Protein AF-A0A6L2L1J0-F1 (afdb_monomer_lite)

pLDDT: mean 75.04, std 17.94, range [38.75, 93.62]

Structure (mmCIF, N/CA/C/O backbone):
data_AF-A0A6L2L1J0-F1
#
_entry.id   AF-A0A6L2L1J0-F1
#
loop_
_atom_site.group_PDB
_atom_site.id
_atom_site.type_symbol
_atom_site.label_atom_id
_atom_site.label_alt_id
_atom_site.label_comp_id
_atom_site.label_asym_id
_atom_site.label_entity_id
_atom_site.label_seq_id
_atom_site.pdbx_PDB_ins_code
_atom_site.Cartn_x
_atom_site.Cartn_y
_atom_site.Cartn_z
_atom_site.occupancy
_atom_site.B_iso_or_equiv
_atom_site.auth_seq_id
_atom_site.auth_comp_id
_atom_site.auth_asym_id
_atom_site.auth_atom_id
_atom_site.pdbx_PDB_model_num
ATOM 1 N N . MET A 1 1 ? 22.508 -18.328 -59.696 1.00 47.88 1 MET A N 1
ATOM 2 C CA . MET A 1 1 ? 23.261 -18.963 -58.590 1.00 47.88 1 MET A CA 1
ATOM 3 C C . MET A 1 1 ? 24.481 -18.071 -58.372 1.00 47.88 1 MET A C 1
ATOM 5 O O . MET A 1 1 ? 25.174 -17.855 -59.351 1.00 47.88 1 MET A O 1
ATOM 9 N N . ALA A 1 2 ? 24.740 -17.412 -57.247 1.00 44.81 2 ALA A N 1
ATOM 10 C CA . ALA A 1 2 ? 24.344 -17.639 -55.861 1.00 44.81 2 ALA A CA 1
ATOM 11 C C . ALA A 1 2 ? 24.122 -16.303 -55.111 1.00 44.81 2 ALA A C 1
ATOM 13 O O . ALA A 1 2 ? 24.665 -15.271 -55.503 1.00 44.81 2 ALA A O 1
ATOM 14 N N . GLU A 1 3 ? 23.305 -16.366 -54.061 1.00 53.66 3 GLU A N 1
ATOM 15 C CA . GLU A 1 3 ? 23.084 -15.342 -53.033 1.00 53.66 3 GLU A CA 1
ATOM 16 C C . GLU A 1 3 ? 24.254 -15.294 -52.037 1.00 53.66 3 GLU A C 1
ATOM 18 O O . GLU A 1 3 ? 24.782 -16.349 -51.697 1.00 53.66 3 GLU A O 1
ATOM 23 N N . THR A 1 4 ? 24.583 -14.106 -51.517 1.00 49.88 4 THR A N 1
ATOM 24 C CA . THR A 1 4 ? 25.320 -13.872 -50.250 1.00 49.88 4 THR A CA 1
ATOM 25 C C . THR A 1 4 ? 25.094 -12.404 -49.848 1.00 49.88 4 THR A C 1
ATOM 27 O O . THR A 1 4 ? 25.668 -11.509 -50.463 1.00 49.88 4 THR A O 1
ATOM 30 N N . ASN A 1 5 ? 23.994 -12.103 -49.156 1.00 54.25 5 ASN A N 1
ATOM 31 C CA . ASN A 1 5 ? 23.798 -12.030 -47.699 1.00 54.25 5 ASN A CA 1
ATOM 32 C C . ASN A 1 5 ? 24.216 -10.687 -47.066 1.00 54.25 5 ASN A C 1
ATOM 34 O O . ASN A 1 5 ? 25.383 -10.312 -46.988 1.00 54.25 5 ASN A O 1
ATOM 38 N N . GLU A 1 6 ? 23.188 -9.998 -46.583 1.00 61.09 6 GLU A N 1
ATOM 39 C CA . GLU A 1 6 ? 23.209 -8.897 -45.629 1.00 61.09 6 GLU A CA 1
ATOM 40 C C . GLU A 1 6 ? 24.067 -9.165 -44.379 1.00 61.09 6 GLU A C 1
ATOM 42 O O . GLU A 1 6 ? 24.075 -10.263 -43.821 1.00 61.09 6 GLU A O 1
ATOM 47 N N . ASN A 1 7 ? 24.738 -8.126 -43.876 1.00 53.38 7 ASN A N 1
ATOM 48 C CA . ASN A 1 7 ? 25.079 -8.059 -42.458 1.00 53.38 7 ASN A CA 1
ATOM 49 C C . ASN A 1 7 ? 24.956 -6.620 -41.944 1.00 53.38 7 ASN A C 1
ATOM 51 O O . ASN A 1 7 ? 25.785 -5.750 -42.210 1.00 53.38 7 ASN A O 1
ATOM 55 N N . THR A 1 8 ? 23.867 -6.416 -41.213 1.00 39.28 8 THR A N 1
ATOM 56 C CA . THR A 1 8 ? 23.485 -5.242 -40.436 1.00 39.28 8 THR A CA 1
ATOM 57 C C . THR A 1 8 ? 24.555 -4.885 -39.408 1.00 39.28 8 THR A C 1
ATOM 59 O O . THR A 1 8 ? 24.840 -5.648 -38.484 1.00 39.28 8 THR A O 1
ATOM 62 N N . THR A 1 9 ? 25.118 -3.682 -39.533 1.00 43.62 9 THR A N 1
ATOM 63 C CA . THR A 1 9 ? 25.989 -3.099 -38.511 1.00 43.62 9 THR A CA 1
ATOM 64 C C . THR A 1 9 ? 25.136 -2.713 -37.297 1.00 43.62 9 THR A C 1
ATOM 66 O O . THR A 1 9 ? 24.443 -1.699 -37.284 1.00 43.62 9 THR A O 1
ATOM 69 N N . ASN A 1 10 ? 25.131 -3.559 -36.270 1.00 59.09 10 ASN A N 1
ATOM 70 C CA . ASN A 1 10 ? 24.586 -3.195 -34.965 1.00 59.09 10 ASN A CA 1
ATOM 71 C C . ASN A 1 10 ? 25.626 -2.336 -34.218 1.00 59.09 10 ASN A C 1
ATOM 73 O O . ASN A 1 10 ? 26.818 -2.653 -34.282 1.00 59.09 10 ASN A O 1
ATOM 77 N N . PRO A 1 11 ? 25.227 -1.257 -33.518 1.00 64.38 11 PRO A N 1
ATOM 78 C CA . PRO A 1 11 ? 26.155 -0.488 -32.696 1.00 64.38 11 PRO A CA 1
ATOM 79 C C . PRO A 1 11 ? 26.689 -1.346 -31.534 1.00 64.38 11 PRO A C 1
ATOM 81 O O . PRO A 1 11 ? 26.034 -2.308 -31.121 1.00 64.38 11 PRO A O 1
ATOM 84 N N . PRO A 1 12 ? 27.874 -1.018 -30.991 1.00 56.94 12 PRO A N 1
ATOM 85 C CA . PRO A 1 12 ? 28.491 -1.799 -29.929 1.00 56.94 12 PRO A CA 1
ATOM 86 C C . PRO A 1 12 ? 27.585 -1.838 -28.693 1.00 56.94 12 PRO A C 1
ATOM 88 O O . PRO A 1 12 ? 27.210 -0.806 -28.136 1.00 56.94 12 PRO A O 1
ATOM 91 N N . ILE A 1 13 ? 27.245 -3.052 -28.259 1.00 61.97 13 ILE A N 1
ATOM 92 C CA . ILE A 1 13 ? 26.549 -3.297 -26.998 1.00 61.97 13 ILE A CA 1
ATOM 93 C C . ILE A 1 13 ? 27.536 -2.961 -25.876 1.00 61.97 13 ILE A C 1
ATOM 95 O O . ILE A 1 13 ? 28.484 -3.705 -25.625 1.00 61.97 13 ILE A O 1
ATOM 99 N N . ASN A 1 14 ? 27.337 -1.817 -25.218 1.00 53.44 14 ASN A N 1
ATOM 100 C CA . ASN A 1 14 ? 28.071 -1.479 -24.002 1.00 53.44 14 ASN A CA 1
ATOM 101 C C . ASN A 1 14 ? 27.849 -2.581 -22.950 1.00 53.44 14 ASN A C 1
ATOM 103 O O . ASN A 1 14 ? 26.707 -3.011 -22.766 1.00 53.44 14 ASN A O 1
ATOM 107 N N . PRO A 1 15 ? 28.894 -3.030 -22.231 1.00 49.56 15 PRO A N 1
ATOM 108 C CA . PRO A 1 15 ? 28.739 -4.048 -21.204 1.00 49.56 15 PRO A CA 1
ATOM 109 C C . PRO A 1 15 ? 27.812 -3.515 -20.111 1.00 49.56 15 PRO A C 1
ATOM 111 O O . PRO A 1 15 ? 28.134 -2.555 -19.406 1.00 49.56 15 PRO A O 1
ATOM 114 N N . LEU A 1 16 ? 26.639 -4.136 -19.991 1.00 48.97 16 LEU A N 1
ATOM 115 C CA . LEU A 1 16 ? 25.694 -3.888 -18.915 1.00 48.97 16 LEU A CA 1
ATOM 116 C C . LEU A 1 16 ? 26.420 -4.217 -17.602 1.00 48.97 16 LEU A C 1
ATOM 118 O O . LEU A 1 16 ? 26.650 -5.382 -17.278 1.00 48.97 16 LEU A O 1
ATOM 122 N N . LYS A 1 17 ? 26.861 -3.181 -16.880 1.00 50.66 17 LYS A N 1
ATOM 123 C CA . LYS A 1 17 ? 27.432 -3.307 -15.535 1.00 50.66 17 LYS A CA 1
ATOM 124 C C . LYS A 1 17 ? 26.506 -4.207 -14.706 1.00 50.66 17 LYS A C 1
ATOM 126 O O . LYS A 1 17 ? 25.293 -4.012 -14.807 1.00 50.66 17 LYS A O 1
ATOM 131 N N . PRO A 1 18 ? 27.022 -5.136 -13.878 1.00 46.62 18 PRO A N 1
ATOM 132 C CA . PRO A 1 18 ? 26.177 -5.924 -12.994 1.00 46.62 18 PRO A CA 1
ATOM 133 C C . PRO A 1 18 ? 25.345 -4.966 -12.140 1.00 46.62 18 PRO A C 1
ATOM 135 O O . PRO A 1 18 ? 25.873 -4.304 -11.243 1.00 46.62 18 PRO A O 1
ATOM 138 N N . GLN A 1 19 ? 24.056 -4.828 -12.457 1.00 46.53 19 GLN A N 1
ATOM 139 C CA . GLN A 1 19 ? 23.119 -4.248 -11.514 1.00 46.53 19 GLN A CA 1
ATOM 140 C C . GLN A 1 19 ? 23.124 -5.209 -10.337 1.00 46.53 19 GLN A C 1
ATOM 142 O O . GLN A 1 19 ? 22.737 -6.370 -10.471 1.00 46.53 19 GLN A O 1
ATOM 147 N N . ALA A 1 20 ? 23.645 -4.743 -9.204 1.00 51.09 20 ALA A N 1
ATOM 148 C CA . ALA A 1 20 ? 23.486 -5.458 -7.956 1.00 51.09 20 ALA A CA 1
ATOM 149 C C . ALA A 1 20 ? 21.991 -5.776 -7.792 1.00 51.09 20 ALA A C 1
ATOM 151 O O . ALA A 1 20 ? 21.167 -4.917 -8.131 1.00 51.09 20 ALA A O 1
ATOM 152 N N . PRO A 1 21 ? 21.615 -6.964 -7.290 1.00 48.66 21 PRO A N 1
ATOM 153 C CA . PRO A 1 21 ? 20.246 -7.179 -6.862 1.00 48.66 21 PRO A CA 1
ATOM 154 C C . PRO A 1 21 ? 19.958 -6.094 -5.828 1.00 48.66 21 PRO A C 1
ATOM 156 O O . PRO A 1 21 ? 20.534 -6.093 -4.739 1.00 48.66 21 PRO A O 1
ATOM 159 N N . HIS A 1 22 ? 19.145 -5.108 -6.201 1.00 46.38 22 HIS A N 1
ATOM 160 C CA . HIS A 1 22 ? 18.672 -4.105 -5.271 1.00 46.38 22 HIS A CA 1
ATOM 161 C C . HIS A 1 22 ? 17.748 -4.859 -4.325 1.00 46.38 22 HIS A C 1
ATOM 163 O O . HIS A 1 22 ? 16.572 -5.090 -4.587 1.00 46.38 22 HIS A O 1
ATOM 169 N N . THR A 1 23 ? 18.314 -5.355 -3.235 1.00 38.75 23 THR A N 1
ATOM 170 C CA . THR A 1 23 ? 17.551 -5.960 -2.165 1.00 38.75 23 THR A CA 1
ATOM 171 C C . THR A 1 23 ? 16.608 -4.880 -1.637 1.00 38.75 23 THR A C 1
ATOM 173 O O . THR A 1 23 ? 16.996 -3.974 -0.899 1.00 38.75 23 THR A O 1
ATOM 176 N N . LEU A 1 24 ? 15.330 -4.985 -2.017 1.00 50.09 24 LEU A N 1
ATOM 177 C CA . LEU A 1 24 ? 14.199 -4.166 -1.551 1.00 50.09 24 LEU A CA 1
ATOM 178 C C . LEU A 1 24 ? 13.988 -4.241 -0.017 1.00 50.09 24 LEU A C 1
ATOM 180 O O . LEU A 1 24 ? 13.020 -3.701 0.522 1.00 50.09 24 LEU A O 1
ATOM 184 N N . SER A 1 25 ? 14.888 -4.906 0.715 1.00 47.19 25 SER A N 1
ATOM 185 C CA . SER A 1 25 ? 14.905 -5.033 2.172 1.00 47.19 25 SER A CA 1
ATOM 186 C C . SER A 1 25 ? 15.333 -3.756 2.906 1.00 47.19 25 SER A C 1
ATOM 188 O O . SER A 1 25 ? 15.108 -3.664 4.111 1.00 47.19 25 SER A O 1
ATOM 190 N N . THR A 1 26 ? 15.933 -2.771 2.224 1.00 41.66 26 THR A N 1
ATOM 191 C CA . THR A 1 26 ? 16.548 -1.601 2.892 1.00 41.66 26 THR A CA 1
ATOM 192 C C . THR A 1 26 ? 15.639 -0.378 3.003 1.00 41.66 26 THR A C 1
ATOM 194 O O . THR A 1 26 ? 15.875 0.464 3.873 1.00 41.66 26 THR A O 1
ATOM 197 N N . ILE A 1 27 ? 14.566 -0.270 2.208 1.00 56.31 27 ILE A N 1
ATOM 198 C CA . ILE A 1 27 ? 13.597 0.818 2.387 1.00 56.31 27 ILE A CA 1
ATOM 199 C C . ILE A 1 27 ? 12.826 0.526 3.676 1.00 56.31 27 ILE A C 1
ATOM 201 O O . ILE A 1 27 ? 11.771 -0.110 3.681 1.00 56.31 27 ILE A O 1
ATOM 205 N N . LYS A 1 28 ? 13.362 0.985 4.813 1.00 53.09 28 LYS A N 1
ATOM 206 C CA . LYS A 1 28 ? 12.541 1.177 6.000 1.00 53.09 28 LYS A CA 1
ATOM 207 C C . LYS A 1 28 ? 11.405 2.087 5.532 1.00 53.09 28 LYS A C 1
ATOM 209 O O . LYS A 1 28 ? 11.6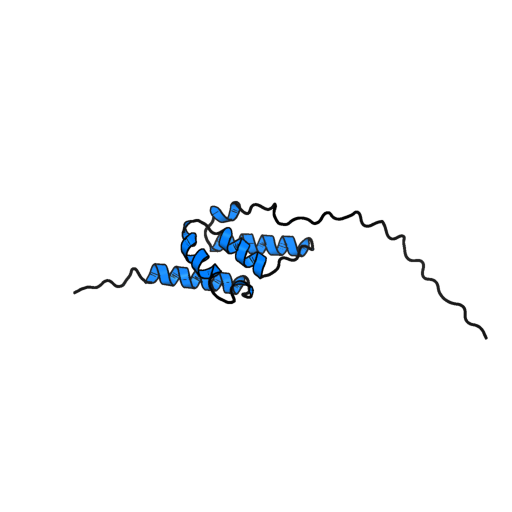58 3.172 5.014 1.00 53.09 28 LYS A O 1
ATOM 214 N N . LEU A 1 29 ? 10.168 1.664 5.759 1.00 61.91 29 LEU A N 1
ATOM 215 C CA . LEU A 1 29 ? 8.964 2.474 5.590 1.00 61.91 29 LEU A CA 1
ATOM 216 C C . LEU A 1 29 ? 8.549 3.084 6.950 1.00 61.91 29 LEU A C 1
ATOM 218 O O . LEU A 1 29 ? 7.413 2.886 7.380 1.00 61.91 29 LEU A O 1
ATOM 222 N N . PRO A 1 30 ? 9.419 3.801 7.707 1.00 53.06 30 PRO A N 1
ATOM 223 C CA . PRO A 1 30 ? 9.017 4.360 8.993 1.00 53.06 30 PRO A CA 1
ATOM 224 C C . PRO A 1 30 ? 8.001 5.492 8.806 1.00 53.06 30 PRO A C 1
ATOM 226 O O . PRO A 1 30 ? 7.384 5.916 9.778 1.00 53.06 30 PRO A O 1
ATOM 229 N N . ILE A 1 31 ? 7.832 5.981 7.573 1.00 56.12 31 ILE A N 1
ATOM 230 C CA . ILE A 1 31 ? 7.042 7.168 7.265 1.00 56.12 31 ILE A CA 1
ATOM 231 C C . ILE A 1 31 ? 5.538 6.896 7.413 1.00 56.12 31 ILE A C 1
ATOM 233 O O . ILE A 1 31 ? 4.820 7.753 7.915 1.00 56.12 31 ILE A O 1
ATOM 237 N N . LEU A 1 32 ? 5.078 5.680 7.100 1.00 64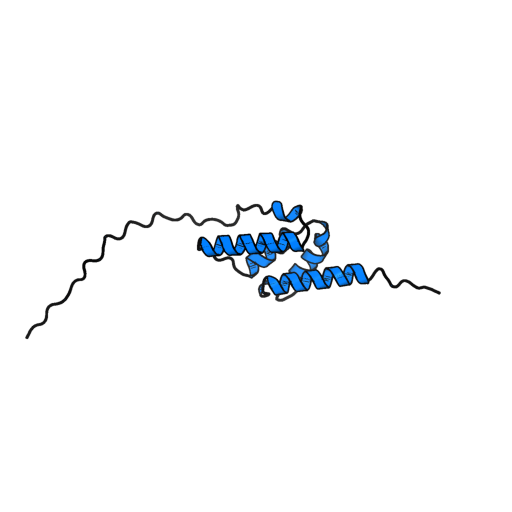.38 32 LEU A N 1
ATOM 238 C CA . LEU A 1 32 ? 3.671 5.296 7.267 1.00 64.38 32 LEU A CA 1
ATOM 239 C C . LEU A 1 32 ? 3.242 5.169 8.737 1.00 64.38 32 LEU A C 1
ATOM 241 O O . LEU A 1 32 ? 2.071 5.349 9.047 1.00 64.38 32 LEU A O 1
ATOM 245 N N . LYS A 1 33 ? 4.174 4.940 9.674 1.00 61.69 33 LYS A N 1
ATOM 246 C CA . LYS A 1 33 ? 3.836 4.743 11.097 1.00 61.69 33 LYS A CA 1
ATOM 247 C C . LYS A 1 33 ? 3.295 5.996 11.790 1.00 61.69 33 LYS A C 1
ATOM 249 O O . LYS A 1 33 ? 2.724 5.878 12.872 1.00 61.69 33 LYS A O 1
ATOM 254 N N . LYS A 1 34 ? 3.523 7.182 11.215 1.00 66.50 34 LYS A N 1
ATOM 255 C CA . LYS A 1 34 ? 3.098 8.474 11.780 1.00 66.50 34 LYS A CA 1
ATOM 256 C C . LYS A 1 34 ? 1.822 9.026 11.144 1.00 66.50 34 LYS A C 1
ATOM 258 O O . LYS A 1 34 ? 1.280 10.003 11.649 1.00 66.50 34 LYS A O 1
ATOM 263 N N . GLU A 1 35 ? 1.360 8.442 10.044 1.00 73.81 35 GLU A N 1
ATOM 264 C CA . GLU A 1 35 ? 0.280 8.986 9.222 1.00 73.81 35 GLU A CA 1
ATOM 265 C C . GLU A 1 35 ? -0.944 8.060 9.261 1.00 73.81 35 GLU A C 1
ATOM 267 O O . GLU A 1 35 ? -0.809 6.848 9.402 1.00 73.81 35 GLU A O 1
ATOM 272 N N . GLY A 1 36 ? -2.155 8.621 9.188 1.00 82.06 36 GLY A N 1
ATOM 273 C CA . GLY A 1 36 ? -3.393 7.830 9.168 1.00 82.06 36 GLY A CA 1
ATOM 274 C C . GLY A 1 36 ? -3.536 6.987 7.894 1.00 82.06 36 GLY A C 1
ATOM 275 O O . GLY A 1 36 ? -2.836 7.224 6.912 1.00 82.06 36 GLY A O 1
ATOM 276 N N . LEU A 1 37 ? -4.480 6.035 7.892 1.00 87.75 37 LEU A N 1
ATOM 277 C CA . LEU A 1 37 ? -4.656 5.050 6.813 1.00 87.75 37 LEU A CA 1
ATOM 278 C C . LEU A 1 37 ? -4.713 5.683 5.412 1.00 87.75 37 LEU A C 1
ATOM 280 O O . LEU A 1 37 ? -4.025 5.218 4.511 1.00 87.75 37 LEU A O 1
ATOM 284 N N . HIS A 1 38 ? -5.506 6.744 5.234 1.00 89.19 38 HIS A N 1
ATOM 285 C CA . HIS A 1 38 ? -5.699 7.396 3.934 1.00 89.19 38 HIS A CA 1
ATOM 286 C C . HIS A 1 38 ? -4.404 8.011 3.384 1.00 89.19 38 HIS A C 1
ATOM 288 O O . HIS A 1 38 ? -3.954 7.642 2.307 1.00 89.19 38 HIS A O 1
ATOM 294 N N . LYS A 1 39 ? -3.732 8.848 4.181 1.00 88.38 39 LYS A N 1
ATOM 295 C CA . LYS A 1 39 ? -2.456 9.458 3.782 1.00 88.38 39 LYS A CA 1
ATOM 296 C C . LYS A 1 39 ? -1.352 8.409 3.586 1.00 88.38 39 LYS A C 1
ATOM 298 O O . LYS A 1 39 ? -0.510 8.539 2.699 1.00 88.38 39 LYS A O 1
ATOM 303 N N . GLY A 1 40 ? -1.371 7.359 4.408 1.00 89.12 40 GLY A N 1
ATOM 304 C CA . GLY A 1 40 ? -0.487 6.210 4.260 1.00 89.12 40 GLY A CA 1
ATOM 305 C C . GLY A 1 40 ? -0.679 5.505 2.916 1.00 89.12 40 GLY A C 1
ATOM 306 O O . GLY A 1 40 ? 0.304 5.232 2.231 1.00 89.12 40 GLY A O 1
ATOM 307 N N . TYR A 1 41 ? -1.929 5.264 2.521 1.00 90.75 41 TYR A N 1
ATOM 308 C CA . TYR A 1 41 ? -2.280 4.676 1.230 1.00 90.75 41 TYR A CA 1
ATOM 309 C C . TYR A 1 41 ? -1.768 5.528 0.056 1.00 90.75 41 TYR A C 1
ATOM 311 O O . TYR A 1 41 ? -1.042 4.996 -0.783 1.00 90.75 41 TYR A O 1
ATOM 319 N N . ASP A 1 42 ? -2.010 6.846 0.052 1.00 90.81 42 ASP A N 1
ATOM 320 C CA . ASP A 1 42 ? -1.561 7.740 -1.033 1.00 90.81 42 ASP A CA 1
ATOM 321 C C . ASP A 1 42 ? -0.034 7.707 -1.213 1.00 90.81 42 ASP A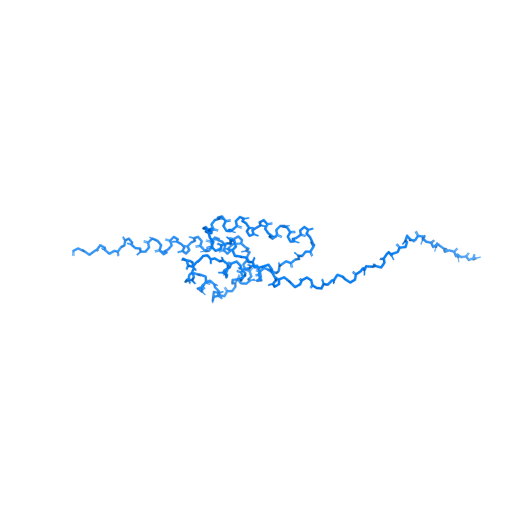 C 1
ATOM 323 O O . ASP A 1 42 ? 0.497 7.646 -2.325 1.00 90.81 42 ASP A O 1
ATOM 327 N N . ARG A 1 43 ? 0.708 7.708 -0.098 1.00 90.12 43 ARG A N 1
ATOM 328 C CA . ARG A 1 43 ? 2.174 7.608 -0.123 1.00 90.12 43 ARG A CA 1
ATOM 329 C C . ARG A 1 43 ? 2.657 6.250 -0.597 1.00 90.12 43 ARG A C 1
ATOM 331 O O . ARG A 1 43 ? 3.669 6.194 -1.288 1.00 90.12 43 ARG A O 1
ATOM 338 N N . PHE A 1 44 ? 1.984 5.170 -0.212 1.00 90.19 44 PHE A N 1
ATOM 339 C CA . PHE A 1 44 ? 2.363 3.832 -0.651 1.00 90.19 44 PHE A CA 1
ATOM 340 C C . PHE A 1 44 ? 2.113 3.655 -2.153 1.00 90.19 44 PHE A C 1
ATOM 342 O O . PHE A 1 44 ? 3.007 3.188 -2.849 1.00 90.19 44 PHE A O 1
ATOM 349 N N . GLN A 1 45 ? 0.979 4.137 -2.668 1.00 90.25 45 GLN A N 1
ATOM 350 C CA . GLN A 1 45 ? 0.698 4.198 -4.108 1.00 90.25 45 GLN A CA 1
ATOM 351 C C . GLN A 1 45 ? 1.769 4.992 -4.867 1.00 90.25 45 GLN A C 1
ATOM 353 O O . GLN A 1 45 ? 2.327 4.518 -5.855 1.00 90.25 45 GLN A O 1
ATOM 358 N N . SER A 1 46 ? 2.141 6.172 -4.358 1.00 90.88 46 SER A N 1
ATOM 359 C CA . SER A 1 46 ? 3.223 6.965 -4.953 1.00 90.88 46 SER A CA 1
ATOM 360 C C . SER A 1 46 ? 4.564 6.217 -4.970 1.00 90.88 46 SER A C 1
ATOM 362 O O . SER A 1 46 ? 5.326 6.351 -5.926 1.00 90.88 46 SER A O 1
ATOM 364 N N . LEU A 1 47 ? 4.861 5.412 -3.944 1.00 89.31 47 LEU A N 1
ATOM 365 C CA . LEU A 1 47 ? 6.065 4.577 -3.907 1.00 89.31 47 LEU A CA 1
ATOM 366 C C . LEU A 1 47 ? 6.005 3.427 -4.916 1.00 89.31 47 LEU A C 1
ATOM 368 O O . LEU A 1 47 ? 7.004 3.177 -5.583 1.00 89.31 47 LEU A O 1
ATOM 372 N N . LEU A 1 48 ? 4.861 2.751 -5.053 1.00 88.38 48 LEU A N 1
ATOM 373 C CA . LEU A 1 48 ? 4.677 1.699 -6.058 1.00 88.38 48 LEU A CA 1
ATOM 374 C C . LEU A 1 48 ? 4.875 2.253 -7.475 1.00 88.38 48 LEU A C 1
ATOM 376 O O . LEU A 1 48 ? 5.640 1.683 -8.246 1.00 88.38 48 LEU A O 1
ATOM 380 N N . SER A 1 49 ? 4.293 3.419 -7.769 1.00 89.81 49 SER A N 1
ATOM 381 C CA . SER A 1 49 ? 4.467 4.105 -9.057 1.00 89.81 49 SER A CA 1
ATOM 382 C C . SER A 1 49 ? 5.928 4.500 -9.328 1.00 89.81 49 SER A C 1
ATOM 384 O O . SER A 1 49 ? 6.428 4.336 -10.444 1.00 89.81 49 SER A O 1
ATOM 386 N N . GLN A 1 50 ? 6.657 4.967 -8.307 1.00 89.12 50 GLN A N 1
ATOM 387 C CA . GLN A 1 50 ? 8.093 5.243 -8.432 1.00 89.12 50 GLN A CA 1
ATOM 388 C C . GLN A 1 50 ? 8.892 3.969 -8.729 1.00 89.12 50 GLN A C 1
ATOM 390 O O . GLN A 1 50 ? 9.750 3.981 -9.609 1.00 89.12 50 GLN A O 1
ATOM 395 N N . LEU A 1 51 ? 8.614 2.871 -8.022 1.00 88.12 51 LEU A N 1
ATOM 396 C CA . LEU A 1 51 ? 9.303 1.595 -8.231 1.00 88.12 51 LEU A CA 1
ATOM 397 C C . LEU A 1 51 ? 9.064 1.056 -9.644 1.00 88.12 51 LEU A C 1
ATOM 399 O O . LEU A 1 51 ? 10.029 0.701 -10.321 1.00 88.12 51 LEU A O 1
ATOM 403 N N . GLU A 1 52 ? 7.822 1.100 -10.122 1.00 87.94 52 GLU A N 1
ATOM 404 C CA . GLU A 1 52 ? 7.462 0.702 -11.484 1.00 87.94 52 GLU A CA 1
ATOM 405 C C . GLU A 1 52 ? 8.216 1.530 -12.536 1.00 87.94 52 GLU A C 1
ATOM 407 O O . GLU A 1 52 ? 8.811 0.974 -13.459 1.00 87.94 52 GLU A O 1
ATOM 412 N N . THR A 1 53 ? 8.304 2.849 -12.336 1.00 89.56 53 THR A N 1
ATOM 413 C CA . THR A 1 53 ? 9.051 3.757 -13.228 1.00 89.56 53 THR A CA 1
ATOM 414 C C . THR A 1 53 ? 10.554 3.441 -13.262 1.00 89.56 53 THR A C 1
ATOM 416 O O . THR A 1 53 ? 11.210 3.622 -14.287 1.00 89.56 53 THR A O 1
ATOM 419 N N . HIS A 1 54 ? 11.115 2.937 -12.160 1.00 88.31 54 HIS A N 1
ATOM 420 C CA . HIS A 1 54 ? 12.516 2.517 -12.061 1.00 88.31 54 HIS A CA 1
ATOM 421 C C . HIS A 1 54 ? 12.758 1.053 -12.481 1.00 88.31 54 HIS A C 1
ATOM 423 O O . HIS A 1 54 ? 13.879 0.559 -12.345 1.00 88.31 54 HIS A O 1
ATOM 429 N N . GLY A 1 55 ? 11.740 0.360 -13.003 1.00 85.19 55 GLY A N 1
ATOM 430 C CA . GLY A 1 55 ? 11.830 -1.037 -13.439 1.00 85.19 55 GLY A CA 1
ATOM 431 C C . GLY A 1 55 ? 11.828 -2.057 -12.296 1.00 85.19 55 GLY A C 1
ATOM 432 O O . GLY A 1 55 ? 12.098 -3.236 -12.526 1.00 85.19 55 GLY A O 1
ATOM 433 N N . ALA A 1 56 ? 11.524 -1.628 -11.070 1.00 86.62 56 ALA A N 1
ATOM 434 C CA . ALA A 1 56 ? 11.345 -2.505 -9.924 1.00 86.62 56 ALA A CA 1
ATOM 435 C C . ALA A 1 56 ? 9.867 -2.905 -9.821 1.00 86.62 56 ALA A C 1
ATOM 437 O O . ALA A 1 56 ? 9.025 -2.134 -9.367 1.00 86.62 56 ALA A O 1
ATOM 438 N N . CYS A 1 57 ? 9.546 -4.131 -10.234 1.00 81.94 57 CYS A N 1
ATOM 439 C CA . CYS A 1 57 ? 8.216 -4.691 -10.018 1.00 81.94 57 CYS A CA 1
ATOM 440 C C . CYS A 1 57 ? 8.088 -5.191 -8.572 1.00 81.94 57 CYS A C 1
ATOM 442 O O . CYS A 1 57 ? 8.955 -5.918 -8.079 1.00 81.94 57 CYS A O 1
ATOM 444 N N . VAL A 1 58 ? 7.003 -4.813 -7.895 1.00 86.62 58 VAL A N 1
ATOM 445 C CA . VAL A 1 58 ? 6.648 -5.327 -6.568 1.00 86.62 58 VAL A CA 1
ATOM 446 C C . VAL A 1 58 ? 5.490 -6.299 -6.740 1.00 86.62 58 VAL A C 1
ATOM 448 O O . VAL A 1 58 ? 4.473 -5.956 -7.337 1.00 86.62 58 VAL A O 1
ATOM 451 N N . SER A 1 59 ? 5.638 -7.515 -6.217 1.00 90.69 59 SER A N 1
ATOM 452 C CA . SER A 1 59 ? 4.530 -8.471 -6.189 1.00 90.69 59 SER A CA 1
ATOM 453 C C . SER A 1 59 ? 3.393 -7.932 -5.322 1.00 90.69 59 SER A C 1
ATOM 455 O O . SER A 1 59 ? 3.650 -7.337 -4.275 1.00 90.69 59 SER A O 1
ATOM 457 N N . ILE A 1 60 ? 2.149 -8.194 -5.726 1.00 90.00 60 ILE A N 1
ATOM 458 C CA . ILE A 1 60 ? 0.942 -7.830 -4.968 1.00 90.00 60 ILE A CA 1
ATOM 459 C C . ILE A 1 60 ? 1.055 -8.304 -3.515 1.00 90.00 60 ILE A C 1
ATOM 461 O O . ILE A 1 60 ? 0.803 -7.536 -2.589 1.00 90.00 60 ILE A O 1
ATOM 465 N N . GLU A 1 61 ? 1.535 -9.530 -3.320 1.00 91.25 61 GLU A N 1
ATOM 466 C CA . GLU A 1 61 ? 1.718 -10.098 -1.990 1.00 91.25 61 GLU A CA 1
ATOM 467 C C . GLU A 1 61 ? 2.707 -9.282 -1.140 1.00 91.25 61 GLU A C 1
ATOM 469 O O . GLU A 1 61 ? 2.408 -8.833 -0.032 1.00 91.25 61 GLU A O 1
ATOM 474 N N . ASP A 1 62 ? 3.887 -8.995 -1.692 1.00 89.69 62 ASP A N 1
ATOM 475 C CA . ASP A 1 62 ? 4.918 -8.239 -0.978 1.00 89.69 62 ASP A CA 1
ATOM 476 C C . ASP A 1 62 ? 4.459 -6.800 -0.678 1.00 89.69 62 ASP A C 1
ATOM 478 O O . ASP A 1 62 ? 4.691 -6.286 0.421 1.00 89.69 62 ASP A O 1
ATOM 482 N N . ALA A 1 63 ? 3.735 -6.172 -1.609 1.00 90.00 63 ALA A N 1
ATOM 483 C CA . ALA A 1 63 ? 3.116 -4.865 -1.414 1.00 90.00 63 ALA A CA 1
ATOM 484 C C . ALA A 1 63 ? 2.106 -4.887 -0.253 1.00 90.00 63 ALA A C 1
ATOM 486 O O . ALA A 1 63 ? 2.193 -4.055 0.659 1.00 90.00 63 ALA A O 1
ATOM 487 N N . ASN A 1 64 ? 1.202 -5.867 -0.239 1.00 91.88 64 ASN A N 1
ATOM 488 C CA . ASN A 1 64 ? 0.151 -6.007 0.766 1.00 91.88 64 ASN A CA 1
ATOM 489 C C . ASN A 1 64 ? 0.740 -6.257 2.161 1.00 91.88 64 ASN A C 1
ATOM 491 O O . ASN A 1 64 ? 0.410 -5.544 3.118 1.00 91.88 64 ASN A O 1
ATOM 495 N N . GLN A 1 65 ? 1.688 -7.188 2.286 1.00 90.31 65 GLN A N 1
ATOM 496 C CA . GLN A 1 65 ? 2.353 -7.478 3.560 1.00 90.31 65 GLN A CA 1
ATOM 497 C C . GLN A 1 65 ? 3.167 -6.284 4.071 1.00 90.31 65 GLN A C 1
ATOM 499 O O . GLN A 1 65 ? 3.106 -5.942 5.262 1.00 90.31 65 GLN A O 1
ATOM 504 N N . LYS A 1 66 ? 3.915 -5.604 3.189 1.00 89.56 66 LYS A N 1
ATOM 505 C CA . LYS A 1 66 ? 4.681 -4.402 3.560 1.00 89.56 66 LYS A CA 1
ATOM 506 C C . LYS A 1 66 ? 3.766 -3.281 4.021 1.00 89.56 66 LYS A C 1
ATOM 508 O O . LYS A 1 66 ? 4.090 -2.631 5.019 1.00 89.56 66 LYS A O 1
ATOM 513 N N . PHE A 1 67 ? 2.638 -3.065 3.353 1.00 90.19 67 PHE A N 1
ATOM 514 C CA . PHE A 1 67 ? 1.671 -2.054 3.755 1.00 90.19 67 PHE A CA 1
ATOM 515 C C . PHE A 1 67 ? 1.068 -2.370 5.124 1.00 90.19 67 PHE A C 1
ATOM 517 O O . PHE A 1 67 ? 1.190 -1.551 6.037 1.00 90.19 67 PHE A O 1
ATOM 524 N N . LEU A 1 68 ? 0.547 -3.587 5.324 1.00 91.00 68 LEU A N 1
ATOM 525 C CA . LEU A 1 68 ? -0.033 -4.030 6.599 1.00 91.00 68 LEU A CA 1
ATOM 526 C C . LEU A 1 68 ? 0.959 -3.936 7.769 1.00 91.00 68 LEU A C 1
ATOM 528 O O . LEU A 1 68 ? 0.575 -3.576 8.884 1.00 91.00 68 LEU A O 1
ATOM 532 N N . ARG A 1 69 ? 2.247 -4.213 7.526 1.00 88.81 69 ARG A N 1
ATOM 533 C CA . ARG A 1 69 ? 3.322 -4.074 8.527 1.00 88.81 69 ARG A CA 1
ATOM 534 C C . ARG A 1 69 ? 3.722 -2.620 8.798 1.00 88.81 69 ARG A C 1
ATOM 536 O O . ARG A 1 69 ? 4.289 -2.326 9.853 1.00 88.81 69 ARG A O 1
ATOM 543 N N . SER A 1 70 ? 3.469 -1.730 7.844 1.00 86.81 70 SER A N 1
ATOM 544 C CA . SER A 1 70 ? 3.815 -0.309 7.927 1.00 86.81 70 SER A CA 1
ATOM 545 C C . SER A 1 70 ? 2.706 0.544 8.541 1.00 86.81 70 SER A C 1
ATOM 547 O O . SER A 1 70 ? 2.963 1.703 8.874 1.00 86.81 70 SER A O 1
ATOM 549 N N . LEU A 1 71 ? 1.510 -0.022 8.731 1.00 88.56 71 LEU A N 1
ATOM 550 C CA . LEU A 1 71 ? 0.398 0.656 9.384 1.00 88.56 71 LEU A CA 1
ATOM 551 C C . LEU A 1 71 ? 0.759 1.115 10.817 1.00 88.56 71 LEU A C 1
ATOM 553 O O . LEU A 1 71 ? 1.546 0.457 11.510 1.00 88.56 71 LEU A O 1
ATOM 557 N N . PRO A 1 72 ? 0.177 2.234 11.292 1.00 86.50 72 PRO A N 1
ATOM 558 C CA . PRO A 1 72 ? 0.333 2.693 12.671 1.00 86.50 72 PRO A CA 1
ATOM 559 C C . PRO A 1 72 ? -0.129 1.658 13.704 1.00 86.50 72 PRO A C 1
ATOM 561 O O . PRO A 1 72 ? -0.969 0.805 13.425 1.00 86.50 72 PRO A O 1
ATOM 564 N N . SER A 1 73 ? 0.353 1.785 14.945 1.00 85.44 73 SER A N 1
ATOM 565 C CA . SER A 1 73 ? 0.008 0.859 16.041 1.00 85.44 73 SER A CA 1
ATOM 566 C C . SER A 1 73 ? -1.503 0.746 16.302 1.00 85.44 73 SER A C 1
ATOM 568 O O . SER A 1 73 ? -1.990 -0.330 16.647 1.00 85.44 73 SER A O 1
ATOM 570 N N . SER A 1 74 ? -2.266 1.820 16.059 1.00 85.75 74 SER A N 1
ATOM 571 C CA . SER A 1 74 ? -3.734 1.830 16.159 1.00 85.75 74 SER A CA 1
ATOM 572 C C . SER A 1 74 ? -4.431 0.841 15.214 1.00 85.75 74 SER A C 1
ATOM 574 O O . SER A 1 74 ? -5.573 0.473 15.459 1.00 85.75 74 SER A O 1
ATOM 576 N N . TRP A 1 75 ? -3.739 0.368 14.176 1.00 88.88 75 TRP A N 1
ATOM 577 C CA . TRP A 1 75 ? -4.227 -0.621 13.215 1.00 88.88 75 TRP A CA 1
ATOM 578 C C . TRP A 1 75 ? -3.648 -2.021 13.440 1.00 88.88 75 TRP A C 1
ATOM 580 O O . TRP A 1 75 ? -3.927 -2.917 12.652 1.00 88.88 75 TRP A O 1
ATOM 590 N N . SER A 1 76 ? -2.848 -2.241 14.488 1.00 87.31 76 SER A N 1
ATOM 591 C CA . SER A 1 76 ? -2.136 -3.510 14.723 1.00 87.31 76 SER A CA 1
ATOM 592 C C . SER A 1 76 ? -3.054 -4.738 14.790 1.00 87.31 76 SER A C 1
ATOM 594 O O . SER A 1 76 ? -2.721 -5.787 14.239 1.00 87.31 76 SER A O 1
ATOM 596 N N . GLN A 1 77 ? -4.228 -4.608 15.411 1.00 87.62 77 GLN A N 1
ATOM 597 C CA . GLN A 1 77 ? -5.212 -5.690 15.484 1.00 87.62 77 GLN A CA 1
ATOM 598 C C . GLN A 1 77 ? -5.858 -5.965 14.120 1.00 87.62 77 GLN A C 1
ATOM 600 O O . GLN A 1 77 ? -5.942 -7.115 13.696 1.00 87.62 77 GLN A O 1
ATOM 605 N N . ILE A 1 78 ? -6.269 -4.913 13.407 1.00 89.31 78 ILE A N 1
ATOM 606 C CA . ILE A 1 78 ? -6.879 -5.032 12.075 1.00 89.31 78 ILE A CA 1
ATOM 607 C C . ILE A 1 78 ? -5.856 -5.601 11.083 1.00 89.31 78 ILE A C 1
ATOM 609 O O . ILE A 1 78 ? 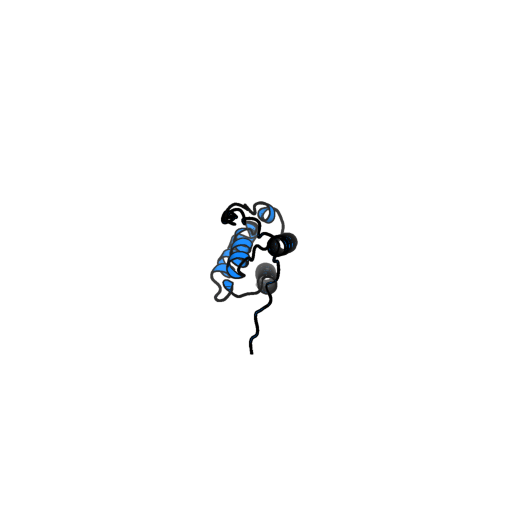-6.189 -6.477 10.291 1.00 89.31 78 ILE A O 1
ATOM 613 N N . SER A 1 79 ? -4.593 -5.170 11.161 1.00 89.75 79 SER A N 1
ATOM 614 C CA . SER A 1 79 ? -3.528 -5.681 10.299 1.00 89.75 79 SER A CA 1
ATOM 615 C C . SER A 1 79 ? -3.231 -7.151 10.574 1.00 89.75 79 SER A C 1
ATOM 617 O O . SER A 1 79 ? -3.038 -7.909 9.630 1.00 89.75 79 SER A O 1
ATOM 619 N N . LEU A 1 80 ? -3.249 -7.586 11.839 1.00 90.12 80 LEU A N 1
ATOM 620 C CA . LEU A 1 80 ? -3.115 -8.999 12.194 1.00 90.12 80 LEU A CA 1
ATOM 621 C C . LEU A 1 80 ? -4.250 -9.843 11.598 1.00 90.12 80 LEU A C 1
ATOM 623 O O . LEU A 1 80 ? -3.963 -10.870 10.992 1.00 90.12 80 LEU A O 1
ATOM 627 N N . ILE A 1 81 ? -5.501 -9.391 11.722 1.00 89.44 81 ILE A N 1
ATOM 628 C CA . ILE A 1 81 ? -6.680 -10.079 11.167 1.00 89.44 81 ILE A CA 1
ATOM 629 C C . ILE A 1 81 ? -6.614 -10.140 9.636 1.00 89.44 81 ILE A C 1
ATOM 631 O O . ILE A 1 81 ? -6.906 -11.172 9.039 1.00 89.44 81 ILE A O 1
ATOM 635 N N . MET A 1 82 ? -6.214 -9.049 8.981 1.00 90.25 82 MET A N 1
ATOM 636 C CA . MET A 1 82 ? -6.107 -9.023 7.522 1.00 90.25 82 MET A CA 1
ATOM 637 C C . MET A 1 82 ? -5.008 -9.953 7.011 1.00 90.25 82 MET A C 1
ATOM 639 O O . MET A 1 82 ? -5.237 -10.645 6.028 1.00 90.25 82 MET A O 1
ATOM 643 N N . ARG A 1 83 ? -3.862 -10.048 7.701 1.00 90.00 83 ARG A N 1
ATOM 644 C CA . ARG A 1 83 ? -2.789 -10.990 7.332 1.00 90.00 83 ARG A CA 1
ATOM 645 C C . ARG A 1 83 ? -3.192 -12.461 7.445 1.00 90.00 83 ARG A C 1
ATOM 647 O O . ARG A 1 83 ? -2.567 -13.295 6.809 1.00 90.00 83 ARG A O 1
ATOM 654 N N . THR A 1 84 ? -4.178 -12.800 8.276 1.00 87.62 84 THR A N 1
ATOM 655 C CA . THR A 1 84 ? -4.669 -14.183 8.403 1.00 87.62 84 THR A CA 1
ATOM 656 C C . THR A 1 84 ? -5.852 -14.478 7.482 1.00 87.62 84 THR A C 1
ATOM 658 O O . THR A 1 84 ? -6.295 -15.625 7.407 1.00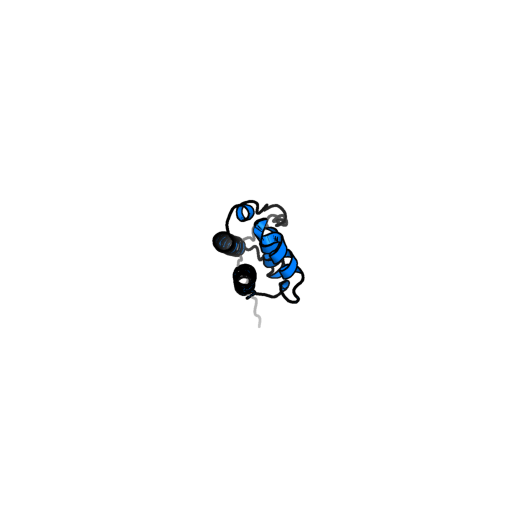 87.62 84 THR A O 1
ATOM 661 N N . LYS A 1 85 ? -6.380 -13.469 6.777 1.00 87.50 85 LYS A N 1
ATOM 662 C CA . LYS A 1 85 ? -7.502 -13.632 5.855 1.00 87.50 85 LYS A CA 1
ATOM 663 C C . LYS A 1 85 ? -7.018 -14.323 4.570 1.00 87.50 85 LYS A C 1
ATOM 665 O O . LYS A 1 85 ? -6.097 -13.822 3.925 1.00 87.50 85 LYS A O 1
ATOM 670 N N . PRO A 1 86 ? -7.651 -15.430 4.145 1.00 87.12 86 PRO A N 1
ATOM 671 C CA . PRO A 1 86 ? -7.269 -16.100 2.909 1.00 87.12 86 PRO A CA 1
ATOM 672 C C . PRO A 1 86 ? -7.482 -15.173 1.707 1.00 87.12 86 PRO A C 1
ATOM 674 O O . PRO A 1 86 ? -8.501 -14.486 1.614 1.00 87.12 86 PRO A O 1
ATOM 677 N N . GLY A 1 87 ? -6.508 -15.160 0.797 1.00 88.38 87 GLY A N 1
ATOM 678 C CA . GLY A 1 87 ? -6.544 -14.358 -0.425 1.00 88.38 87 GLY A CA 1
ATOM 679 C C . GLY A 1 87 ? -6.081 -12.911 -0.266 1.00 88.38 87 GLY A C 1
ATOM 680 O O . GLY A 1 87 ? -6.043 -12.208 -1.272 1.00 88.38 87 GLY A O 1
ATOM 681 N N . VAL A 1 88 ? -5.685 -12.462 0.936 1.00 90.00 88 VAL A N 1
ATOM 682 C CA . VAL A 1 88 ? -5.136 -11.105 1.132 1.00 90.00 88 VAL A CA 1
ATOM 683 C C . VAL A 1 88 ? -3.930 -10.840 0.224 1.00 90.00 88 VAL A C 1
ATOM 685 O O . VAL A 1 88 ? -3.812 -9.757 -0.335 1.00 90.00 88 VAL A O 1
ATOM 688 N N . ASP A 1 89 ? -3.131 -11.869 -0.026 1.00 89.38 89 ASP A N 1
ATOM 689 C CA . ASP A 1 89 ? -1.940 -11.860 -0.879 1.00 89.38 89 ASP A CA 1
ATOM 690 C C . ASP A 1 89 ? -2.254 -11.679 -2.376 1.00 89.38 89 ASP A C 1
ATOM 692 O O . ASP A 1 89 ? -1.395 -11.318 -3.178 1.00 89.38 89 ASP A O 1
ATOM 696 N N . THR A 1 90 ? -3.508 -11.936 -2.758 1.00 92.69 90 THR A N 1
ATOM 697 C CA . THR A 1 90 ? -4.008 -11.834 -4.138 1.00 92.69 90 THR A CA 1
ATOM 698 C C . THR A 1 90 ? -4.874 -10.602 -4.373 1.00 92.69 90 THR A C 1
ATOM 700 O O . THR A 1 90 ? -5.214 -10.303 -5.516 1.00 92.69 90 THR A O 1
ATOM 703 N N . LEU A 1 91 ? -5.255 -9.892 -3.306 1.00 93.12 91 LEU A N 1
ATOM 704 C CA . LEU A 1 91 ? -6.078 -8.693 -3.414 1.00 93.12 91 LEU A CA 1
ATOM 705 C C . LEU A 1 91 ? -5.304 -7.579 -4.100 1.00 93.12 91 LEU A C 1
ATOM 707 O O . LEU A 1 91 ? -4.147 -7.330 -3.761 1.00 93.12 91 LEU A O 1
ATOM 711 N N . SER A 1 92 ? -5.979 -6.840 -4.980 1.00 91.75 92 SER A N 1
ATOM 712 C CA . SER A 1 92 ? -5.433 -5.569 -5.437 1.00 91.75 92 SER A CA 1
ATOM 713 C C . SER A 1 92 ? -5.197 -4.644 -4.240 1.00 91.75 92 SER A C 1
ATOM 715 O O . SER A 1 92 ? -5.849 -4.749 -3.191 1.00 91.75 92 SER A O 1
ATOM 717 N N . PHE A 1 93 ? -4.259 -3.715 -4.395 1.00 90.94 93 PHE A N 1
ATOM 718 C CA . PHE A 1 93 ? -3.946 -2.776 -3.326 1.00 90.94 93 PHE A CA 1
ATOM 719 C C . PHE A 1 93 ? -5.167 -1.919 -2.934 1.00 90.94 93 PHE A C 1
ATOM 721 O O . PHE A 1 93 ? -5.377 -1.618 -1.757 1.00 90.94 93 PHE A O 1
ATOM 728 N N . ASP A 1 94 ? -6.024 -1.600 -3.907 1.00 92.00 94 ASP A N 1
ATOM 729 C CA . ASP A 1 94 ? -7.277 -0.870 -3.700 1.00 92.00 94 ASP A CA 1
ATOM 730 C C . ASP A 1 94 ? -8.304 -1.690 -2.919 1.00 92.00 94 ASP A C 1
ATOM 732 O O . ASP A 1 94 ? -8.918 -1.189 -1.973 1.00 92.00 94 ASP A O 1
ATOM 736 N N . ASP A 1 95 ? -8.460 -2.973 -3.247 1.00 93.62 95 ASP A N 1
ATOM 737 C CA . ASP A 1 95 ? -9.357 -3.872 -2.516 1.00 93.62 95 ASP A CA 1
ATOM 738 C C . ASP A 1 95 ? -8.898 -4.065 -1.069 1.00 93.62 95 ASP A C 1
ATOM 740 O O . ASP A 1 95 ? -9.715 -4.070 -0.141 1.00 93.62 95 ASP A O 1
ATOM 744 N N . LEU A 1 96 ? -7.584 -4.179 -0.846 1.00 92.88 96 LEU A N 1
ATOM 745 C CA . LEU A 1 96 ? -7.010 -4.233 0.496 1.00 92.88 96 LEU A CA 1
ATOM 746 C C . LEU A 1 96 ? -7.360 -2.972 1.299 1.00 92.88 96 LEU A C 1
ATOM 748 O O . LEU A 1 96 ? -7.815 -3.074 2.442 1.00 92.88 96 LEU A O 1
ATOM 752 N N . TYR A 1 97 ? -7.190 -1.790 0.705 1.00 91.94 97 TYR A N 1
ATOM 753 C CA . TYR A 1 97 ? -7.541 -0.517 1.333 1.00 91.94 97 TYR A CA 1
ATOM 754 C C . TYR A 1 97 ? -9.039 -0.416 1.657 1.00 91.94 97 TYR A C 1
ATOM 756 O O . TYR A 1 97 ? -9.415 -0.043 2.775 1.00 91.94 97 TYR A O 1
ATOM 764 N N . ASN A 1 98 ? -9.902 -0.800 0.715 1.00 91.62 98 ASN A N 1
ATOM 765 C CA . ASN A 1 98 ? -11.351 -0.800 0.908 1.00 91.62 98 ASN A CA 1
ATOM 766 C C . ASN A 1 98 ? -11.773 -1.740 2.045 1.00 91.62 98 ASN A C 1
ATOM 768 O O . ASN A 1 98 ? -12.586 -1.360 2.890 1.00 91.62 98 ASN A O 1
ATOM 772 N N . ASN A 1 99 ? -11.165 -2.924 2.142 1.00 90.94 99 ASN A N 1
ATOM 773 C CA . ASN A 1 99 ? -11.403 -3.843 3.255 1.00 90.94 99 ASN A CA 1
ATOM 774 C C . ASN A 1 99 ? -11.007 -3.226 4.605 1.00 90.94 99 ASN A C 1
ATOM 776 O O . ASN A 1 99 ? -11.765 -3.322 5.572 1.00 90.94 99 ASN A O 1
ATOM 780 N N . LEU A 1 100 ? -9.858 -2.546 4.679 1.00 90.50 100 LEU A N 1
ATOM 781 C CA . LEU A 1 100 ? -9.421 -1.857 5.899 1.00 90.50 100 LEU A CA 1
ATOM 782 C C . LEU A 1 100 ? -10.408 -0.760 6.324 1.00 90.50 100 LEU A C 1
ATOM 784 O O . LEU A 1 100 ? -10.735 -0.666 7.508 1.00 90.50 100 LEU A O 1
ATOM 788 N N . ARG A 1 101 ? -10.943 0.014 5.370 1.00 90.00 101 ARG A N 1
ATOM 789 C CA . ARG A 1 101 ? -11.986 1.025 5.631 1.00 90.00 101 ARG A CA 1
ATOM 790 C C . ARG A 1 101 ? -13.270 0.419 6.193 1.00 90.00 101 ARG A C 1
ATOM 792 O O . ARG A 1 101 ? -13.862 0.967 7.122 1.00 90.00 101 ARG A O 1
ATOM 799 N N . VAL A 1 102 ? -13.702 -0.721 5.656 1.00 88.50 102 VAL A N 1
ATOM 800 C CA . VAL A 1 102 ? -14.888 -1.430 6.157 1.00 88.50 102 VAL A CA 1
ATOM 801 C C . VAL A 1 102 ? -14.659 -1.918 7.589 1.00 88.50 102 VAL A C 1
ATOM 803 O O . VAL A 1 102 ? -15.540 -1.765 8.437 1.00 88.50 102 VAL A O 1
ATOM 806 N N . PHE A 1 103 ? -13.477 -2.455 7.903 1.00 84.31 103 PHE A N 1
ATOM 807 C CA . PHE A 1 103 ? -13.138 -2.860 9.271 1.00 84.31 103 PHE A CA 1
ATOM 808 C C . PHE A 1 103 ? -13.114 -1.683 10.249 1.00 84.31 103 PHE A C 1
ATOM 810 O O . PHE A 1 103 ? -13.646 -1.807 11.351 1.00 84.31 103 PHE A O 1
ATOM 817 N N . GLU A 1 104 ? -12.565 -0.538 9.848 1.00 83.50 104 GLU A N 1
ATOM 818 C CA . GLU A 1 104 ? -12.585 0.690 10.651 1.00 83.50 104 GLU A CA 1
ATOM 819 C C . GLU A 1 104 ? -14.012 1.088 11.037 1.00 83.50 104 GLU A C 1
ATOM 821 O O . GLU A 1 104 ? -14.295 1.372 12.204 1.00 83.50 104 GLU A O 1
ATOM 826 N N . SER A 1 105 ? -14.933 1.042 10.068 1.00 81.19 105 SER A N 1
ATOM 827 C CA . SER A 1 105 ? -16.339 1.364 10.308 1.00 81.19 105 SER A CA 1
ATOM 828 C C . SER A 1 105 ? -17.038 0.331 11.190 1.00 81.19 105 SER A C 1
ATOM 830 O O . SER A 1 105 ? -17.863 0.715 12.014 1.00 81.19 105 SER A O 1
ATOM 832 N N . ASN A 1 106 ? -16.729 -0.961 11.049 1.00 77.88 106 ASN A N 1
ATOM 833 C CA . ASN A 1 106 ? -17.310 -2.002 11.902 1.00 77.88 106 ASN A CA 1
ATOM 834 C C . ASN A 1 106 ? -16.843 -1.864 13.357 1.00 77.88 106 ASN A C 1
ATOM 836 O O . ASN A 1 106 ? -17.661 -1.905 14.273 1.00 77.88 106 ASN A O 1
ATOM 840 N N . VAL A 1 107 ? -15.546 -1.631 13.581 1.00 70.31 107 VAL A N 1
ATOM 841 C CA . VAL A 1 107 ? -14.989 -1.431 14.930 1.00 70.31 107 VAL A CA 1
ATOM 842 C C . VAL A 1 107 ? -15.579 -0.181 15.585 1.00 70.31 107 VAL A C 1
ATOM 844 O O . VAL A 1 107 ? -15.926 -0.207 16.764 1.00 70.31 107 VAL A O 1
ATOM 847 N N . LYS A 1 108 ? -15.733 0.907 14.824 1.00 67.88 108 LYS A N 1
ATOM 848 C CA . LYS A 1 108 ? -16.252 2.179 15.341 1.00 67.88 108 LYS A CA 1
ATOM 849 C C . LYS A 1 108 ? -17.779 2.215 15.471 1.00 67.88 108 LYS A C 1
ATOM 851 O O . LYS A 1 108 ? -18.293 2.922 16.329 1.00 67.88 108 LYS A O 1
ATOM 856 N N . GLY A 1 109 ? -18.503 1.461 14.645 1.00 59.25 109 GLY A N 1
ATOM 857 C CA . GLY A 1 109 ? -19.963 1.345 14.703 1.00 59.25 109 GLY A CA 1
ATOM 858 C C . GLY A 1 109 ? -20.456 0.413 15.811 1.00 59.25 109 GLY A C 1
ATOM 859 O O . GLY A 1 109 ? -21.551 0.604 16.333 1.00 59.25 109 GLY A O 1
ATOM 860 N N . SER A 1 110 ? -19.638 -0.556 16.233 1.00 54.22 110 SER A N 1
ATOM 861 C CA . SER A 1 110 ? -20.042 -1.540 17.243 1.00 54.22 110 SER A CA 1
ATOM 862 C C . SER A 1 110 ? -20.046 -1.007 18.686 1.00 54.22 110 SER A C 1
ATOM 864 O O . SER A 1 110 ? -20.525 -1.702 19.578 1.00 54.22 110 SER A O 1
ATOM 866 N N . THR A 1 111 ? -19.578 0.222 18.944 1.00 52.69 111 THR A N 1
ATOM 867 C CA . THR A 1 111 ? -19.658 0.861 20.275 1.00 52.69 111 THR A CA 1
ATOM 868 C C . THR A 1 111 ? -21.008 1.543 20.551 1.00 52.69 111 THR A C 1
ATOM 870 O O . THR A 1 111 ? -21.149 2.221 21.564 1.00 52.69 111 THR A O 1
ATOM 873 N N . GLY A 1 112 ? -21.997 1.405 19.659 1.00 53.44 112 GLY A N 1
ATOM 874 C CA . GLY A 1 112 ? -23.264 2.146 19.709 1.00 53.44 112 GLY A CA 1
ATOM 875 C C . GLY A 1 112 ? -24.498 1.384 20.200 1.00 53.44 112 GLY A C 1
ATOM 876 O O . GLY A 1 112 ? -25.599 1.916 20.095 1.00 53.44 112 GLY A O 1
ATOM 877 N N . SER A 1 113 ? -24.392 0.150 20.699 1.00 52.25 113 SER A N 1
ATOM 878 C CA . SER A 1 113 ? -25.590 -0.615 21.090 1.00 52.25 113 SER A CA 1
ATOM 879 C C . SER A 1 113 ? -25.402 -1.407 22.376 1.00 52.25 113 SER A C 1
ATOM 881 O O . SER A 1 113 ? -25.454 -2.629 22.389 1.00 52.25 113 SER A O 1
ATOM 883 N N . SER A 1 114 ? -25.256 -0.674 23.476 1.00 54.28 114 SER A N 1
ATOM 884 C CA . SER A 1 114 ? -25.666 -1.148 24.801 1.00 54.28 114 SER A CA 1
ATOM 885 C C . SER A 1 114 ? -26.767 -0.218 25.304 1.00 54.28 114 SER A C 1
ATOM 887 O O . SER A 1 114 ? -26.570 0.560 26.232 1.00 54.28 114 SER A O 1
ATOM 889 N N . SER A 1 115 ? -27.914 -0.229 24.619 1.00 52.88 115 SER A N 1
ATOM 890 C CA . SER A 1 115 ? -29.156 0.292 25.187 1.00 52.88 115 SER A CA 1
ATOM 891 C C . SER A 1 115 ? -29.769 -0.852 25.983 1.00 52.88 115 SER A C 1
ATOM 893 O O . SER A 1 115 ? -30.428 -1.724 25.423 1.00 52.88 115 SER A O 1
ATOM 895 N N . SER A 1 116 ? -29.457 -0.888 27.274 1.00 50.88 116 SER A N 1
ATOM 896 C CA . SER A 1 116 ? -30.200 -1.693 28.235 1.00 50.88 116 SER A CA 1
ATOM 897 C C . SER A 1 116 ? -31.172 -0.761 28.949 1.00 50.88 116 SER A C 1
ATOM 899 O O . SER A 1 116 ? -30.754 0.228 29.551 1.00 50.88 116 SER A O 1
ATOM 901 N N . THR A 1 117 ? -32.451 -1.072 28.762 1.00 47.97 117 THR A N 1
ATOM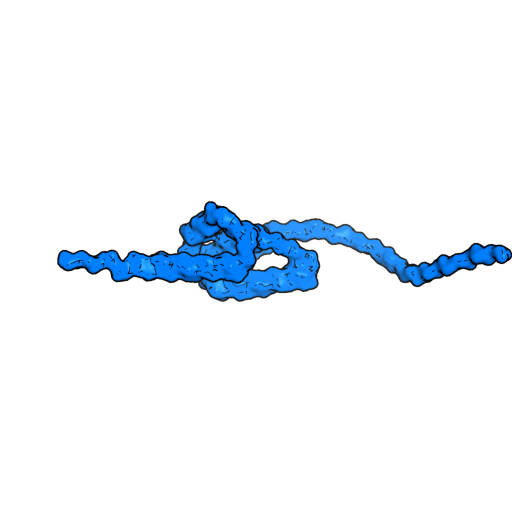 902 C CA . THR A 1 117 ? -33.654 -0.553 29.432 1.00 47.97 117 THR A CA 1
ATOM 903 C C . THR A 1 117 ? -33.597 -0.636 30.946 1.00 47.97 117 THR A C 1
ATOM 905 O O . THR A 1 117 ? -33.037 -1.645 31.436 1.00 47.97 117 THR A O 1
#

Sequence (117 aa):
MAETNENTTNPPINPLKPQAPHTLSTIKLPILKKEGLHKGYDRFQSLLSQLETHGACVSIEDANQKFLRSLPSSWSQISLIMRTKPGVDTLSFDDLYNNLRVFESNVKGSTGSSSST

Foldseek 3Di:
DDDDDDDDDDPDDDPPDPPDPPPPVPPPLLVQQVDALVVLLVVLVVVCVVCVVVVRHDQLQNSLLSSLVNHHPVCVVVSVVLVPDPCSSVDHSVRSSVVSVVVVCVVVVVVPDPPDD

Secondary structure (DSSP, 8-state):
---------PPP-----------TT----TTGGGS-HHHHHHHHHHHHHHHHHTT----HHHHHHHHHHHS-GGGHHHHHHHHHSTTGGGS-HHHHHHHHHHHHHHHHHGGG-----

Organism: Tanacetum cinerariifolium (NCBI:txid118510)

Radius of gyration: 23.7 Å; chains: 1; bounding box: 62×28×88 Å

=== Feature glossary ===
The record interleaves many kinds of information about one protein. Here is each kind framed as the question it answers.

Q: Are the domains correctly placed relative to each other?
A: Predicted aligned error is AlphaFold's pairwise confidence. Unlike pLDDT (per-residue), PAE is per-residue-pair and captures whether two parts of the structure are correctly placed relative to each other. Units are ångströms of expected positional error.

Q: Which residues are in helices, strands, or loops?
A: Eight-state secondary structure (DSSP): H is the canonical α-helix, G the tighter 3₁₀-helix, I the wider π-helix; E/B are β-structure, T and S are turns and bends, and '-' is everything else. DSSP derives these from the pattern of main-chain N–H···O=C hydrogen bonds, not from the sequence.

Q: What if only a Cα trace is available?
A: P-SEA three-state annotation labels each residue as helix, strand, or coil based purely on the geometry of the Cα trace. It serves as a fallback when the full backbone (and thus DSSP) is unavailable.

Q: What are the backbone torsion angles?
A: φ (phi) and ψ (psi) are the two rotatable backbone dihedrals per residue: φ is the C(i-1)–N–Cα–C torsion, ψ is the N–Cα–C–N(i+1) torsion, both in degrees on (−180°, 180°]. α-helical residues cluster near (−60°, −45°); β-strand residues near (−120°, +130°). A Ramachandran plot is simply a scatter of (φ, ψ) for every residue.

Q: What known structures does this most resemble?
A: Structural nearest neighbors (via Foldseek easy-search vs the PDB). Reported per hit: target PDB id, E-value, and alignment TM-score. A TM-score above ~0.5 is the conventional threshold for 'same fold'.

Q: What family and function is it annotated with?
A: Database cross-references. InterPro integrates a dozen domain/family signature databases into unified entries with residue-range hits. GO terms attach function/process/location labels with evidence codes. CATH codes position the fold in a four-level structural taxonomy. Organism is the NCBI-taxonomy species name.

Q: Which residues are buried vs exposed?
A: Solvent accessibility: the surface area of each residue that a 1.4 Å water probe can touch, in Å². When only backbone atoms are present the absolute values are lower than full-atom SASA (side chains contribute most of the area) and are flagged as backbone-only.

Q: What do the diagnostic plots show?
A: Three diagnostic plots accompany the record. The Cα contact map visualizes the tertiary structure as a 2D adjacency matrix (8 Å cutoff, sequence-local contacts suppressed). The Ramachandran plot shows the distribution of backbone (φ, ψ) torsions, with points in the α and β basins reflecting secondary structure content. The PAE plot shows AlphaFold's inter-residue confidence as a color matrix.

Q: What is the amino-acid chain?
A: The amino-acid sequence is the protein's primary structure: the linear order of residues from the N-terminus to the C-terminus, written in one-letter code. Everything else here — the 3D coordinates, the secondary structure, the domain annotations — is ultimately a consequence of this string.

Q: What do the rendered images show?
A: The six renders are orthographic views along the three Cartesian axes in both directions. Representation (cartoon, sticks, or surface) and color scheme (sequence-rainbow or by-chain) vary across proteins so the training set covers all the common visualization conventions.

Q: Where is each backbone atom in 3D?
A: The mmCIF table is the protein's shape written out atom by atom. For each backbone N, Cα, C, and carbonyl O, it records an (x, y, z) coordinate triple in Å plus the residue type, chain letter, and residue number.

Q: How mobile is each atom in the crystal?
A: For experimental (PDB) structures, the B-factor (temperature factor) quantifies the positional spread of each atom in the crystal — a combination of thermal vibration and static disorder — in units of Å². High B-factors mark flexible loops or poorly resolved regions; low B-factors mark the rigid, well-ordered core.

Q: How big and how compact is the whole molecule?
A: Three whole-structure scalars: the radius of gyration (RMS distance of Cα from centroid, in Å), the count of Cα–Cα contacts (pairs closer than 8 Å and separated by more than four residues in sequence — i.e. tertiary, not local, contacts), and the bounding-box dimensions. Together they distinguish compact globular folds from extended fibres or disordered chains.

Q: What does the local fold look like, residue by residue?
A: A 3Di character summarizes, for each residue, the relative orientation of the Cα frame of its nearest spatial neighbor. Because it encodes fold topology rather than chemistry, 3Di alignments detect remote structural similarity that sequence alignment misses.

Q: How confident is the AlphaFold model at each residue?
A: For AlphaFold models, the B-factor field carries pLDDT — the model's own estimate of local accuracy on a 0–100 scale. Regions with pLDDT<50 should be treated as essentially unmodeled; they often correspond to intrinsically disordered segments.